Protein AF-A0A6A0GQV5-F1 (afdb_monomer)

Radius of gyration: 14.57 Å; Cα contacts (8 Å, |Δi|>4): 160; chains: 1; bounding box: 44×31×35 Å

Foldseek 3Di:
DPCPLVVVQVLVQLVVLQCLQPDQLLPDDPDPCLVVLQVLCCVLPVPQDLQAHDPCCCPPPVNCVSVVVSLVVCVVVDDQQQRKHKDFRHLQDGDDPVGIDIDGPSVRSNSSSCCSNVVSSRCSNVPDHRDDPDPPD

Sequence (137 aa):
MEGMWAMKAMEHAEIHFNILCVVDPKSLKLTQKDQMLYDAFREEFPNFNVECLDENALKSKEAKEKWRPFMNNLKTEVEDFSFATLVRIKASGEYNEENTILVTRIQFLCIEIAR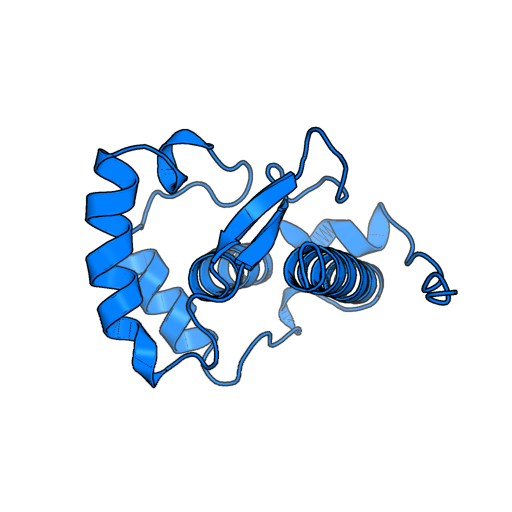NREGFNDNIRHEFKPKPRSKAT

Nearest PDB structures (foldseek):
  2jyn-assembly1_A  TM=9.336E-01  e=1.400E-11  Saccharomyces cerevisiae
  8bwy-assembly1_N  TM=3.953E-01  e=1.571E+00  Chlamydomonas reinhardtii

pLDDT: mean 92.15, std 9.48, range [43.25, 98.31]

Organism: Hyalella azteca (NCBI:txid294128)

Mean predicted aligned error: 4.07 Å

Secondary structure (DSSP, 8-state):
-TTHHHHHHHHHHHHHHHHHTTS-GGG--SSTTHHHHHHHHHHH-TT--SSB--SHHHHSHHHHHHHHHHHHHTTTTSTTTT-EEEEESBTTSPS-STTEEEEEHHHHHHHHHHHHHHTTTTTHHHH--PPPPP---

Solvent-accessible surface area (backbone atoms only — not comparable to full-atom values): 7822 Å² total; per-residue (Å²): 122,82,61,57,61,56,54,51,17,50,50,50,39,52,54,54,50,32,48,38,24,75,44,64,38,72,76,59,74,94,50,99,54,50,67,61,43,38,51,54,43,45,68,80,42,66,85,63,57,54,52,56,49,58,66,55,72,61,67,31,71,68,28,40,65,57,48,51,62,57,50,61,75,42,47,89,77,36,85,66,32,78,41,64,30,55,40,56,30,39,44,85,57,67,86,46,86,90,28,47,44,85,38,32,38,50,56,43,47,39,41,52,52,42,22,22,72,73,48,48,38,62,57,41,39,77,79,45,73,58,72,80,81,76,75,88,124

InterPro domains:
  IPR008476 Protein PBDC1, metazoa/fungi [PTHR13410] (2-134)
  IPR021148 Polysaccharide biosynthesis domain [PF04669] (1-125)
  IPR023139 PBDC1-like domain superfamily [G3DSA:1.10.3560.10] (1-127)

Structure (mmCIF, N/CA/C/O backbone):
data_AF-A0A6A0GQV5-F1
#
_entry.id   AF-A0A6A0GQV5-F1
#
loop_
_atom_site.group_PDB
_atom_site.id
_atom_site.type_symbol
_atom_site.label_atom_id
_atom_site.label_alt_id
_atom_site.label_comp_id
_atom_site.label_asym_id
_atom_site.label_entity_id
_atom_site.label_seq_id
_atom_site.pdbx_PDB_ins_code
_atom_site.Cartn_x
_atom_site.Cartn_y
_atom_site.Cartn_z
_atom_site.occupancy
_atom_site.B_iso_or_equiv
_atom_site.auth_seq_id
_atom_site.auth_comp_id
_atom_site.auth_asym_id
_atom_site.auth_atom_id
_atom_site.pdbx_PDB_model_num
ATOM 1 N N . MET A 1 1 ? 20.332 5.510 15.588 1.00 52.03 1 MET A N 1
ATOM 2 C CA . MET A 1 1 ? 19.001 5.194 16.164 1.00 52.03 1 MET A CA 1
ATOM 3 C C . MET A 1 1 ? 17.923 5.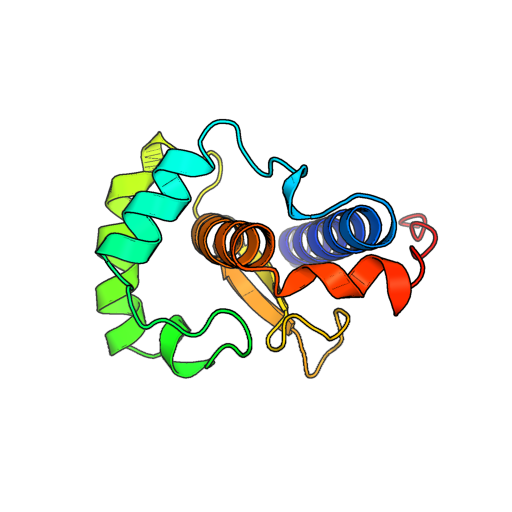970 15.419 1.00 52.03 1 MET A C 1
ATOM 5 O O . MET A 1 1 ? 16.922 5.381 15.033 1.00 52.03 1 MET A O 1
ATOM 9 N N . GLU A 1 2 ? 18.183 7.235 15.083 1.00 55.56 2 GLU A N 1
ATOM 10 C CA . GLU A 1 2 ? 17.522 7.920 13.966 1.00 55.56 2 GLU A CA 1
ATOM 11 C C . GLU A 1 2 ? 17.847 7.196 12.641 1.00 55.56 2 GLU A C 1
ATOM 13 O O . GLU A 1 2 ? 18.973 6.734 12.451 1.00 55.56 2 GLU A O 1
ATOM 18 N N . GLY A 1 3 ? 16.849 6.990 11.775 1.00 73.25 3 GLY A N 1
ATOM 19 C CA . GLY A 1 3 ? 17.013 6.405 10.432 1.00 73.25 3 GLY A CA 1
ATOM 20 C C . GLY A 1 3 ? 16.842 4.883 10.289 1.00 73.25 3 GLY A C 1
ATOM 21 O O . GLY A 1 3 ? 16.579 4.417 9.183 1.00 73.25 3 GLY A O 1
ATOM 22 N N . MET A 1 4 ? 16.895 4.086 11.367 1.00 83.50 4 MET A N 1
ATOM 23 C CA . MET A 1 4 ? 16.727 2.619 11.254 1.00 83.50 4 MET A CA 1
ATOM 24 C C . MET A 1 4 ? 15.349 2.209 10.721 1.00 83.50 4 MET A C 1
ATOM 26 O O . MET A 1 4 ? 15.238 1.250 9.961 1.00 83.50 4 MET A O 1
ATOM 30 N N . TRP A 1 5 ? 14.299 2.939 11.102 1.00 84.88 5 TRP A N 1
ATOM 31 C CA . TRP A 1 5 ? 12.951 2.700 10.587 1.00 84.88 5 TRP A CA 1
ATOM 32 C C . TRP A 1 5 ? 12.861 3.012 9.086 1.00 84.88 5 TRP A C 1
ATOM 34 O O . TRP A 1 5 ? 12.214 2.270 8.355 1.00 84.88 5 TRP A O 1
ATOM 44 N N . ALA A 1 6 ? 13.557 4.054 8.618 1.00 88.00 6 ALA A N 1
ATOM 45 C CA . ALA A 1 6 ? 13.558 4.459 7.217 1.00 88.00 6 ALA A CA 1
ATOM 46 C C . ALA A 1 6 ? 14.294 3.431 6.348 1.00 88.00 6 ALA A C 1
ATOM 48 O O . ALA A 1 6 ? 13.779 3.041 5.305 1.00 88.00 6 ALA A O 1
ATOM 49 N N . MET A 1 7 ? 15.437 2.913 6.818 1.00 90.00 7 MET A N 1
ATOM 50 C CA . MET A 1 7 ? 16.152 1.821 6.142 1.00 90.00 7 MET A CA 1
ATOM 51 C C . MET A 1 7 ? 15.275 0.573 6.003 1.00 90.00 7 MET A C 1
ATOM 53 O O . MET A 1 7 ? 15.164 0.023 4.913 1.00 90.00 7 MET A O 1
ATOM 57 N N . LYS A 1 8 ? 14.582 0.171 7.077 1.00 91.31 8 LYS A N 1
ATOM 58 C CA . LYS A 1 8 ? 13.638 -0.956 7.040 1.00 91.31 8 LYS A CA 1
ATOM 59 C C . LYS A 1 8 ? 12.460 -0.713 6.091 1.00 91.31 8 LYS A C 1
ATOM 61 O O . LYS A 1 8 ? 12.028 -1.637 5.412 1.00 91.31 8 LYS A O 1
ATOM 66 N N . ALA A 1 9 ? 11.930 0.509 6.041 1.00 93.50 9 ALA A N 1
ATOM 67 C CA . ALA A 1 9 ? 10.826 0.860 5.150 1.00 93.50 9 ALA A CA 1
ATOM 68 C C . ALA A 1 9 ? 11.251 0.833 3.669 1.00 93.50 9 ALA A C 1
ATOM 70 O O . ALA A 1 9 ? 10.503 0.326 2.832 1.00 93.50 9 ALA A O 1
ATOM 71 N N . MET A 1 10 ? 12.460 1.316 3.363 1.00 92.19 10 MET A N 1
ATOM 72 C CA . MET A 1 10 ? 13.065 1.234 2.028 1.00 92.19 10 MET A CA 1
ATOM 73 C C . MET A 1 10 ? 13.346 -0.212 1.620 1.00 92.19 10 MET A C 1
ATOM 75 O O . MET A 1 10 ? 12.971 -0.623 0.526 1.00 92.19 10 MET A O 1
ATOM 79 N N . GLU A 1 11 ? 13.939 -1.004 2.514 1.00 93.00 11 GLU A N 1
ATOM 80 C CA . GLU A 1 11 ? 14.199 -2.426 2.283 1.00 93.00 11 GLU A CA 1
ATOM 81 C C . GLU A 1 11 ? 12.898 -3.199 2.029 1.00 93.00 11 GLU A C 1
ATOM 83 O O . GLU A 1 11 ? 12.806 -3.978 1.081 1.00 93.00 11 GLU A O 1
ATOM 88 N N . HIS A 1 12 ? 11.860 -2.943 2.828 1.00 94.69 12 HIS A N 1
ATOM 89 C CA . HIS A 1 12 ? 10.533 -3.511 2.617 1.00 94.69 12 HIS A CA 1
ATOM 90 C C . HIS A 1 12 ? 9.966 -3.147 1.236 1.00 94.69 12 HIS A C 1
ATOM 92 O O . HIS A 1 12 ? 9.445 -4.022 0.545 1.00 94.69 12 HIS A O 1
ATOM 98 N N . ALA A 1 13 ? 10.083 -1.883 0.818 1.00 95.50 13 ALA A N 1
ATOM 99 C CA . ALA A 1 13 ? 9.619 -1.422 -0.489 1.00 95.50 13 ALA A CA 1
ATOM 100 C C . ALA A 1 13 ? 10.362 -2.107 -1.647 1.00 95.50 13 ALA A C 1
ATOM 102 O O . ALA A 1 13 ? 9.724 -2.569 -2.593 1.00 95.50 13 ALA A O 1
ATOM 103 N N . GLU A 1 14 ? 11.689 -2.224 -1.551 1.00 94.31 14 GLU A N 1
ATOM 104 C CA . GLU A 1 14 ? 12.531 -2.889 -2.551 1.00 94.31 14 GLU A CA 1
ATOM 105 C C . GLU A 1 14 ? 12.192 -4.380 -2.668 1.00 94.31 14 GLU A C 1
ATOM 107 O O . GLU A 1 14 ? 11.963 -4.880 -3.771 1.00 94.31 14 GLU A O 1
ATOM 112 N N . ILE A 1 15 ? 12.095 -5.087 -1.536 1.00 94.62 15 ILE A N 1
ATOM 113 C CA . ILE A 1 15 ? 11.732 -6.511 -1.505 1.00 94.62 15 ILE A CA 1
ATOM 114 C C . ILE A 1 15 ? 10.344 -6.716 -2.110 1.00 94.62 15 ILE A C 1
ATOM 116 O O . ILE A 1 15 ? 10.176 -7.558 -2.991 1.00 94.62 15 ILE A O 1
ATOM 120 N N . HIS A 1 16 ? 9.359 -5.935 -1.668 1.00 95.94 16 HIS A N 1
ATOM 121 C CA . HIS A 1 16 ? 7.994 -6.027 -2.168 1.00 95.94 16 HIS A CA 1
ATOM 122 C C . HIS A 1 16 ? 7.923 -5.782 -3.682 1.00 95.94 16 HIS A C 1
ATOM 124 O O . HIS A 1 16 ? 7.319 -6.574 -4.405 1.00 95.94 16 HIS A O 1
ATOM 130 N N . PHE A 1 17 ? 8.583 -4.734 -4.182 1.00 96.56 17 PHE A N 1
ATOM 131 C CA . PHE A 1 17 ? 8.588 -4.424 -5.611 1.00 96.56 17 PHE A CA 1
ATOM 132 C C . PHE A 1 17 ? 9.272 -5.518 -6.435 1.00 96.56 17 PHE A C 1
ATOM 134 O O . PHE A 1 17 ? 8.744 -5.942 -7.458 1.00 96.56 17 PHE A O 1
ATOM 141 N N . ASN A 1 18 ? 10.397 -6.050 -5.956 1.00 95.62 18 ASN A N 1
ATOM 142 C CA . ASN A 1 18 ? 11.083 -7.158 -6.615 1.00 95.62 18 ASN A CA 1
ATOM 143 C C . ASN A 1 18 ? 10.216 -8.419 -6.708 1.00 95.62 18 ASN A C 1
ATOM 145 O O . ASN A 1 18 ? 10.274 -9.112 -7.723 1.00 95.62 18 ASN A O 1
ATOM 149 N N . ILE A 1 19 ? 9.399 -8.706 -5.688 1.00 95.50 19 ILE A N 1
ATOM 150 C CA . ILE A 1 19 ? 8.436 -9.815 -5.727 1.00 95.50 19 ILE A CA 1
ATOM 151 C C . ILE A 1 19 ? 7.381 -9.566 -6.813 1.00 95.50 19 ILE A C 1
ATOM 153 O O . ILE A 1 19 ? 7.124 -10.464 -7.615 1.00 95.50 19 ILE A O 1
ATOM 157 N N . LEU A 1 20 ? 6.821 -8.353 -6.897 1.00 95.94 20 LEU A N 1
ATOM 158 C CA . LEU A 1 20 ? 5.865 -7.991 -7.954 1.00 95.94 20 LEU A CA 1
ATOM 159 C C . LEU A 1 20 ? 6.469 -8.098 -9.362 1.00 95.94 20 LEU A C 1
ATOM 161 O O . LEU A 1 20 ? 5.753 -8.407 -10.309 1.00 95.94 20 LEU A O 1
ATOM 165 N N . CYS A 1 21 ? 7.780 -7.891 -9.511 1.00 95.75 21 CYS A N 1
ATOM 166 C CA . CYS A 1 21 ? 8.464 -8.040 -10.796 1.00 95.75 21 CYS A CA 1
ATOM 167 C C . CYS A 1 21 ? 8.597 -9.500 -11.271 1.00 95.75 21 CYS A C 1
ATOM 169 O O . CYS A 1 21 ? 8.910 -9.722 -12.441 1.00 95.75 21 CYS A O 1
ATOM 171 N N . VAL A 1 22 ? 8.426 -10.497 -10.392 1.00 94.31 22 VAL A N 1
ATOM 172 C CA . VAL A 1 22 ? 8.710 -11.912 -10.717 1.00 94.31 22 VAL A CA 1
ATOM 173 C C . VAL A 1 22 ? 7.551 -12.871 -10.445 1.00 94.31 22 VAL A C 1
ATOM 175 O O . VAL A 1 22 ? 7.540 -13.969 -10.999 1.00 94.31 22 VAL A O 1
ATOM 178 N N . VAL A 1 23 ? 6.573 -12.480 -9.627 1.00 93.44 23 VAL A N 1
ATOM 179 C CA . VAL A 1 23 ? 5.415 -13.307 -9.249 1.00 93.44 23 VAL A CA 1
ATOM 180 C C . VAL A 1 23 ? 4.128 -12.714 -9.821 1.00 93.44 23 VAL A C 1
ATOM 182 O O . VAL A 1 23 ? 4.026 -11.512 -10.043 1.00 93.44 23 VAL A O 1
ATOM 185 N N . ASP A 1 24 ? 3.126 -13.561 -10.064 1.00 93.81 24 ASP A N 1
ATOM 186 C CA . ASP A 1 24 ? 1.765 -13.105 -10.349 1.00 93.81 24 ASP A CA 1
ATOM 187 C C . ASP A 1 24 ? 1.147 -12.430 -9.105 1.00 93.81 24 ASP A C 1
ATOM 189 O O . ASP A 1 24 ? 0.969 -13.116 -8.087 1.00 93.81 24 ASP A O 1
ATOM 193 N N . PRO A 1 25 ? 0.791 -11.130 -9.157 1.00 94.19 25 PRO A N 1
ATOM 194 C CA . PRO A 1 25 ? 0.260 -10.404 -8.003 1.00 94.19 25 PRO A CA 1
ATOM 195 C C . PRO A 1 25 ? -0.979 -11.056 -7.380 1.00 94.19 25 PRO A C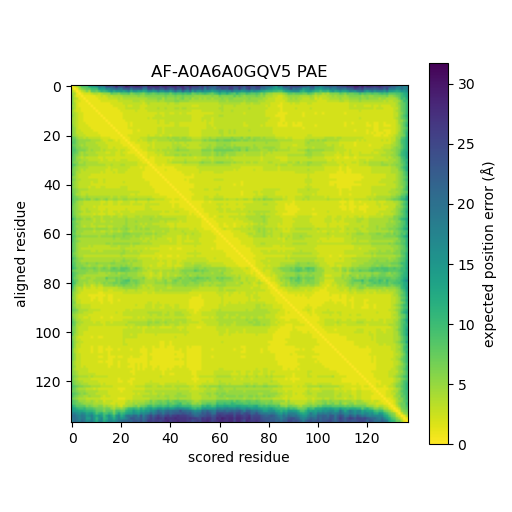 1
ATOM 197 O O . PRO A 1 25 ? -1.106 -11.066 -6.157 1.00 94.19 25 PRO A O 1
ATOM 200 N N . LYS A 1 26 ? -1.858 -11.684 -8.173 1.00 93.38 26 LYS A N 1
ATOM 201 C CA . LYS A 1 26 ? -3.078 -12.344 -7.660 1.00 93.38 26 LYS A CA 1
ATOM 202 C C . LYS A 1 26 ? -2.787 -13.603 -6.847 1.00 93.38 26 LYS A C 1
ATOM 204 O O . LYS A 1 26 ? -3.617 -14.027 -6.046 1.00 93.38 26 LYS A O 1
ATOM 209 N N . SER A 1 27 ? -1.615 -14.203 -7.046 1.00 91.88 27 SER A N 1
ATOM 210 C CA . SER A 1 27 ? -1.149 -15.359 -6.271 1.00 91.88 27 SER A CA 1
ATOM 211 C C . SER A 1 27 ? -0.371 -14.970 -5.010 1.00 91.88 27 SER A C 1
ATOM 213 O O . SER A 1 27 ? -0.167 -15.810 -4.129 1.00 91.88 27 SER A O 1
ATOM 215 N N . LEU A 1 28 ? 0.060 -13.708 -4.908 1.00 93.44 28 LEU A N 1
ATOM 216 C CA . LEU A 1 28 ? 0.858 -13.211 -3.798 1.00 93.44 28 LEU A CA 1
ATOM 217 C C . LEU A 1 28 ? -0.015 -13.007 -2.557 1.00 93.44 28 LEU A C 1
ATOM 219 O O . LEU A 1 28 ? -0.947 -12.207 -2.569 1.00 93.44 28 LEU A O 1
ATOM 223 N N . LYS A 1 29 ? 0.336 -13.695 -1.466 1.00 92.94 29 LYS A N 1
ATOM 224 C CA . LYS A 1 29 ? -0.256 -13.466 -0.144 1.00 92.94 29 LYS A CA 1
ATOM 225 C C . LYS A 1 29 ? 0.660 -12.589 0.699 1.00 92.94 29 LYS A C 1
ATOM 227 O O . LYS A 1 29 ? 1.776 -13.007 1.008 1.00 92.94 29 LYS A O 1
ATOM 232 N N . LEU A 1 30 ? 0.195 -11.400 1.076 1.00 93.25 30 LEU A N 1
ATOM 233 C CA . LEU A 1 30 ? 0.966 -10.464 1.906 1.00 93.25 30 LEU A CA 1
ATOM 234 C C . LEU A 1 30 ? 0.839 -10.794 3.400 1.00 93.25 30 LEU A C 1
ATOM 236 O O . LEU A 1 30 ? 1.776 -10.589 4.172 1.00 93.25 30 LEU A O 1
ATOM 240 N N . THR A 1 31 ? -0.296 -11.356 3.806 1.00 92.75 31 THR A N 1
ATOM 241 C CA . THR A 1 31 ? -0.532 -11.940 5.126 1.00 92.75 31 THR A CA 1
ATOM 242 C C . THR A 1 31 ? -1.485 -13.138 5.036 1.00 92.75 31 THR A C 1
ATOM 244 O O . THR A 1 31 ? -2.176 -13.371 4.044 1.00 92.75 31 THR A O 1
ATOM 247 N N . GLN A 1 32 ? -1.554 -13.932 6.105 1.00 91.88 32 GLN A N 1
ATOM 248 C CA . GLN A 1 32 ? -2.529 -15.021 6.229 1.00 91.88 32 GLN A CA 1
ATOM 249 C C . GLN A 1 32 ? -3.981 -14.511 6.241 1.00 91.88 32 GLN A C 1
ATOM 251 O O . GLN A 1 32 ? -4.902 -15.277 5.967 1.00 91.88 32 GLN A O 1
ATOM 256 N N . LYS A 1 33 ? -4.182 -13.220 6.537 1.00 93.94 33 LYS A N 1
ATOM 257 C CA . LYS A 1 33 ? -5.494 -12.576 6.695 1.00 93.94 33 LYS A CA 1
ATOM 258 C C . LYS A 1 33 ? -5.885 -11.679 5.516 1.00 93.94 33 LYS A C 1
ATOM 260 O O . LYS A 1 33 ? -6.740 -10.815 5.680 1.00 93.94 33 LYS A O 1
ATOM 265 N N . ASP A 1 34 ? -5.299 -11.884 4.333 1.00 95.00 34 ASP A N 1
ATOM 266 C CA . ASP A 1 34 ? -5.528 -11.014 3.169 1.00 95.00 34 ASP A CA 1
ATOM 267 C C . ASP A 1 34 ? -7.012 -10.845 2.824 1.00 95.00 34 ASP A C 1
ATOM 269 O O . ASP A 1 34 ? -7.457 -9.737 2.547 1.00 95.00 34 ASP A O 1
ATOM 273 N N . GLN A 1 35 ? -7.786 -11.936 2.872 1.00 95.56 35 GLN A N 1
ATOM 274 C CA . GLN A 1 35 ? -9.224 -11.897 2.593 1.00 95.56 35 GLN A CA 1
ATOM 275 C C . GLN A 1 35 ? -9.963 -10.988 3.574 1.00 95.56 35 GLN A C 1
ATOM 277 O O . GLN A 1 35 ? -10.660 -10.075 3.155 1.00 95.56 35 GLN A O 1
ATOM 282 N N . MET A 1 36 ? -9.742 -11.200 4.871 1.00 96.00 36 MET A N 1
ATOM 283 C CA . MET A 1 36 ? -10.374 -10.421 5.932 1.00 96.00 36 MET A CA 1
ATOM 284 C C . MET A 1 36 ? -10.007 -8.933 5.836 1.00 96.00 36 MET A C 1
ATOM 286 O O . MET A 1 36 ? -10.873 -8.078 5.996 1.00 96.00 36 MET A O 1
ATOM 290 N N . LEU A 1 37 ? -8.737 -8.617 5.554 1.00 96.69 37 LEU A N 1
ATOM 291 C CA . LEU A 1 37 ? -8.290 -7.232 5.385 1.00 96.69 37 LEU A CA 1
ATOM 292 C C . LEU A 1 37 ? -8.907 -6.577 4.151 1.00 96.69 37 LEU A C 1
ATOM 294 O O . LEU A 1 37 ? -9.319 -5.424 4.230 1.00 96.69 37 LEU A O 1
ATOM 298 N N . TYR A 1 38 ? -8.978 -7.298 3.031 1.00 97.31 38 TYR A N 1
ATOM 299 C CA . TYR A 1 38 ? -9.596 -6.795 1.808 1.00 97.31 38 TYR A CA 1
ATOM 300 C C . TYR A 1 38 ? -11.077 -6.478 2.013 1.00 97.31 38 TYR A C 1
ATOM 302 O O . TYR A 1 38 ? -11.517 -5.383 1.666 1.00 97.31 38 TYR A O 1
ATOM 310 N N . ASP A 1 39 ? -11.819 -7.412 2.610 1.00 97.50 39 ASP A N 1
ATOM 311 C CA . ASP A 1 39 ? -13.257 -7.267 2.829 1.00 97.50 39 ASP A CA 1
ATOM 312 C C . ASP A 1 39 ? -13.543 -6.094 3.774 1.00 97.50 39 ASP A C 1
ATOM 314 O O . ASP A 1 39 ? -14.304 -5.197 3.420 1.00 97.50 39 ASP A O 1
ATOM 318 N N . ALA A 1 40 ? -12.845 -6.023 4.914 1.00 96.81 40 ALA A N 1
ATOM 319 C CA . ALA A 1 40 ? -12.981 -4.911 5.856 1.00 96.81 40 ALA A CA 1
ATOM 320 C C . ALA A 1 40 ? -12.590 -3.563 5.223 1.00 96.81 40 ALA A C 1
ATOM 322 O O . ALA A 1 40 ? -13.243 -2.544 5.455 1.00 96.81 40 A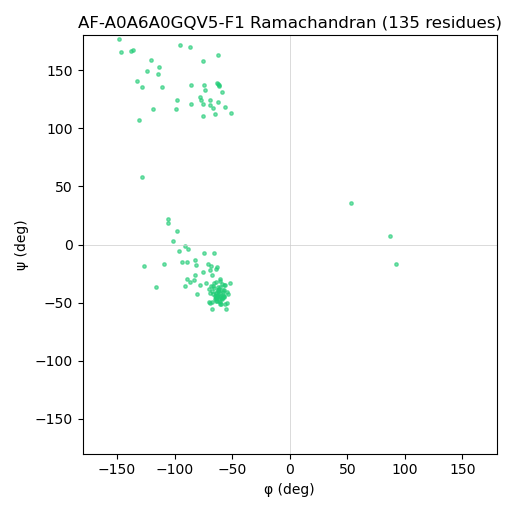LA A O 1
ATOM 323 N N . PHE A 1 41 ? -11.528 -3.538 4.411 1.00 97.75 41 PHE A N 1
ATOM 324 C CA . PHE A 1 41 ? -11.098 -2.328 3.717 1.00 97.75 41 PHE A CA 1
ATOM 325 C C . PHE A 1 41 ? -12.144 -1.849 2.708 1.00 97.75 41 PHE A C 1
ATOM 327 O O . PHE A 1 41 ? -12.444 -0.658 2.674 1.00 97.75 41 PHE A O 1
ATOM 334 N N . ARG A 1 42 ? -12.724 -2.748 1.906 1.00 97.69 42 ARG A N 1
ATOM 335 C CA . ARG A 1 42 ? -13.748 -2.386 0.915 1.00 97.69 42 ARG A CA 1
ATOM 336 C C . ARG A 1 42 ? -15.117 -2.104 1.528 1.00 97.69 42 ARG A C 1
ATOM 338 O O . ARG A 1 42 ? -15.871 -1.339 0.935 1.00 97.69 42 ARG A O 1
ATOM 345 N N . GLU A 1 43 ? -15.411 -2.628 2.712 1.00 97.19 43 GLU A N 1
ATOM 346 C CA . GLU A 1 43 ? -16.584 -2.233 3.498 1.00 97.19 43 GLU A CA 1
ATOM 347 C C . GLU A 1 43 ? -16.459 -0.786 4.009 1.00 97.19 43 GLU A C 1
ATOM 349 O O . GLU A 1 43 ? -17.356 0.030 3.797 1.00 97.19 43 GLU A O 1
ATOM 354 N N . GLU A 1 44 ? -15.325 -0.432 4.618 1.00 96.25 44 GLU A N 1
ATOM 355 C CA . GLU A 1 44 ? -15.111 0.902 5.201 1.00 96.25 44 GLU A CA 1
ATOM 356 C C . GLU A 1 44 ? -14.789 1.974 4.136 1.00 96.25 44 GLU A C 1
ATOM 358 O O . GLU A 1 44 ? -15.175 3.148 4.241 1.00 96.25 44 GLU A O 1
ATOM 363 N N . PHE A 1 45 ? -14.077 1.583 3.079 1.00 96.25 45 PHE A N 1
ATOM 364 C CA . PHE A 1 45 ? -13.559 2.458 2.028 1.00 96.25 45 PHE A CA 1
ATOM 365 C C . PHE A 1 45 ? -13.935 1.959 0.615 1.00 96.25 45 PHE A C 1
ATOM 367 O O . PHE A 1 45 ? -13.055 1.764 -0.230 1.00 96.25 45 PHE A O 1
ATOM 374 N N . PRO A 1 46 ? -15.235 1.807 0.297 1.00 96.00 46 PRO A N 1
ATOM 375 C CA . PRO A 1 46 ? -15.687 1.188 -0.954 1.00 96.00 46 PRO A CA 1
ATOM 376 C C . PRO A 1 46 ? -15.155 1.905 -2.199 1.00 96.00 46 PRO A C 1
ATOM 378 O O . PRO A 1 46 ? -14.677 1.266 -3.132 1.00 96.00 46 PRO A O 1
ATOM 381 N N . ASN A 1 47 ? -15.146 3.240 -2.170 1.00 94.69 47 ASN A N 1
ATOM 382 C CA . ASN A 1 47 ? -14.757 4.087 -3.300 1.00 94.69 47 ASN A CA 1
ATOM 383 C C . ASN A 1 47 ? -13.301 4.576 -3.233 1.00 94.69 47 ASN A C 1
ATOM 385 O O . ASN A 1 47 ? -12.933 5.502 -3.955 1.00 94.69 47 ASN A O 1
ATOM 389 N N . PHE A 1 48 ? -12.473 4.031 -2.337 1.00 96.94 48 PHE A N 1
ATOM 390 C CA . PHE A 1 48 ? -11.085 4.473 -2.233 1.00 96.94 48 PHE A CA 1
ATOM 391 C C . PHE A 1 48 ? -10.295 4.030 -3.464 1.00 96.94 48 PHE A C 1
ATOM 393 O O . PHE A 1 48 ? -10.262 2.843 -3.810 1.00 96.94 48 PHE A O 1
ATOM 400 N N . ASN A 1 49 ? -9.669 5.004 -4.126 1.00 97.12 49 ASN A N 1
ATOM 401 C CA . ASN A 1 49 ? -8.862 4.768 -5.309 1.00 97.12 49 ASN A CA 1
ATOM 402 C C . ASN A 1 49 ? -7.520 4.159 -4.898 1.00 97.12 49 ASN A C 1
ATOM 404 O O . ASN A 1 49 ? -6.692 4.830 -4.289 1.00 97.12 49 ASN A O 1
ATOM 408 N N . VAL A 1 50 ? -7.316 2.887 -5.236 1.00 97.75 50 VAL A N 1
ATOM 409 C CA . VAL A 1 50 ? -6.049 2.186 -4.996 1.00 97.75 50 VAL A CA 1
ATOM 410 C C . VAL A 1 50 ? -5.119 2.238 -6.207 1.00 97.75 50 VAL A C 1
ATOM 412 O O . VAL A 1 50 ? -3.931 1.989 -6.054 1.00 97.75 50 VAL A O 1
ATOM 415 N N . GLU A 1 51 ? -5.594 2.601 -7.398 1.00 97.62 51 GLU A N 1
ATOM 416 C CA . GLU A 1 51 ? -4.748 2.757 -8.587 1.00 97.62 51 GLU A CA 1
ATOM 417 C C . GLU A 1 51 ? -3.836 3.980 -8.461 1.00 97.62 51 GLU A C 1
ATOM 419 O O . GLU A 1 51 ? -2.623 3.883 -8.659 1.00 97.62 51 GLU A O 1
ATOM 424 N N . CYS A 1 52 ? -4.424 5.118 -8.091 1.00 97.44 52 CYS A N 1
ATOM 425 C CA . CYS A 1 52 ? -3.744 6.391 -7.893 1.00 97.44 52 CYS A CA 1
ATOM 426 C C . CYS A 1 52 ? -4.175 6.980 -6.548 1.00 97.44 52 CYS A C 1
ATOM 428 O O . CYS A 1 52 ? -5.317 7.418 -6.388 1.00 97.44 52 CYS A O 1
ATOM 430 N N . LEU A 1 53 ? -3.273 6.939 -5.569 1.00 96.88 53 LEU A N 1
ATOM 431 C CA . LEU A 1 53 ? -3.550 7.390 -4.210 1.00 96.88 53 LEU A CA 1
ATOM 432 C C . LEU A 1 53 ? -3.605 8.916 -4.149 1.00 96.88 53 LEU A C 1
ATOM 434 O O . LEU A 1 53 ? -2.692 9.598 -4.607 1.00 96.88 53 LEU A O 1
ATOM 438 N N . ASP A 1 54 ? -4.634 9.441 -3.492 1.00 94.12 54 ASP A N 1
ATOM 439 C CA . ASP A 1 54 ? -4.640 10.826 -3.031 1.00 94.12 54 ASP A CA 1
ATOM 440 C C . ASP A 1 54 ? -3.961 10.899 -1.658 1.00 94.12 54 ASP A C 1
ATOM 442 O O . ASP A 1 54 ? -4.397 10.269 -0.689 1.00 94.12 54 ASP A O 1
ATOM 446 N N . GLU A 1 55 ? -2.890 11.684 -1.560 1.00 92.31 55 GLU A N 1
ATOM 447 C CA . GLU A 1 55 ? -2.176 11.922 -0.307 1.00 92.31 55 GLU A CA 1
ATOM 448 C C . GLU A 1 55 ? -3.103 12.483 0.783 1.00 92.31 55 GLU A C 1
ATOM 450 O O . GLU A 1 55 ? -2.979 12.109 1.956 1.00 92.31 55 GLU A O 1
ATOM 455 N N . ASN A 1 56 ? -4.084 13.311 0.415 1.00 93.81 56 ASN A N 1
ATOM 456 C CA . ASN A 1 56 ? -5.041 13.866 1.369 1.00 93.81 56 ASN A CA 1
ATOM 457 C C . ASN A 1 56 ? -5.950 12.782 1.953 1.00 93.81 56 ASN A C 1
ATOM 459 O O . ASN A 1 56 ? -6.212 12.807 3.154 1.00 93.81 56 ASN A O 1
ATOM 463 N N . ALA A 1 57 ? -6.328 11.773 1.163 1.00 93.31 57 ALA A N 1
ATOM 464 C CA . ALA A 1 57 ? -7.136 10.638 1.617 1.00 93.31 57 ALA A CA 1
ATOM 465 C C . ALA A 1 57 ? -6.419 9.734 2.645 1.00 93.31 57 ALA A C 1
ATOM 467 O O . ALA A 1 57 ? -7.038 8.836 3.225 1.00 93.31 57 ALA A O 1
ATOM 468 N N . LEU A 1 58 ? -5.127 9.975 2.897 1.00 92.31 58 LEU A N 1
ATOM 469 C CA . LEU A 1 58 ? -4.316 9.276 3.897 1.00 92.31 58 LEU A CA 1
ATOM 470 C C . LEU A 1 58 ? -3.817 10.205 5.012 1.00 92.31 58 LEU A C 1
ATOM 472 O O . LEU A 1 58 ? -3.729 9.788 6.171 1.00 92.31 58 LEU A O 1
ATOM 476 N N . LYS A 1 59 ? -3.468 11.455 4.684 1.00 90.75 59 LYS A N 1
ATOM 477 C CA . LYS A 1 59 ? -2.766 12.371 5.597 1.00 90.75 59 LYS A CA 1
ATOM 478 C C . LYS A 1 59 ? -3.606 13.532 6.118 1.00 90.75 59 LYS A C 1
ATOM 480 O O . LYS A 1 59 ? -3.181 14.126 7.123 1.00 90.75 59 LYS A O 1
ATOM 485 N N . SER A 1 60 ? -4.750 13.851 5.504 1.00 93.69 60 SER A N 1
ATOM 486 C CA . SER A 1 60 ? -5.617 14.926 5.996 1.00 93.69 60 SER A CA 1
ATOM 487 C C . SER A 1 60 ? -6.135 14.615 7.401 1.00 93.69 60 SER A C 1
ATOM 489 O O . SER A 1 60 ? -6.049 13.483 7.896 1.00 93.69 60 SER A O 1
ATOM 491 N N . LYS A 1 61 ? -6.638 15.638 8.091 1.00 93.75 61 LYS A N 1
ATOM 492 C CA . LYS A 1 61 ? -7.173 15.461 9.442 1.00 93.75 61 LYS A CA 1
ATOM 493 C C . LYS A 1 61 ? -8.392 14.535 9.416 1.00 93.75 61 LYS A C 1
ATOM 495 O O . LYS A 1 61 ? -8.462 13.603 10.211 1.00 93.75 61 LYS A O 1
ATOM 500 N N . GLU A 1 62 ? -9.273 14.747 8.449 1.00 93.50 62 GLU A N 1
ATOM 501 C CA . GLU A 1 62 ? -10.500 13.985 8.217 1.00 93.50 62 GLU A CA 1
ATOM 502 C C . GLU A 1 62 ? -10.170 12.532 7.858 1.00 93.50 62 GLU A C 1
ATOM 504 O O . GLU A 1 62 ? -10.730 11.595 8.428 1.00 93.50 62 GLU A O 1
ATOM 509 N N . ALA A 1 63 ? -9.188 12.327 6.973 1.00 93.56 63 ALA A N 1
ATOM 510 C CA . ALA A 1 63 ? -8.709 10.997 6.623 1.00 93.56 63 ALA A CA 1
ATOM 511 C C . ALA A 1 63 ? -8.171 10.261 7.853 1.00 93.56 63 ALA A C 1
ATOM 513 O O . ALA A 1 63 ? -8.529 9.110 8.094 1.00 93.56 63 ALA A O 1
ATOM 514 N N . LYS A 1 64 ? -7.352 10.923 8.677 1.00 92.88 64 LYS A N 1
ATOM 515 C CA . LYS A 1 64 ? -6.828 10.333 9.917 1.00 92.88 64 LYS A CA 1
ATOM 516 C C . LYS A 1 64 ? -7.941 9.971 10.896 1.00 92.88 64 LYS A C 1
ATOM 518 O O . LYS A 1 64 ? -7.838 8.936 11.549 1.00 92.88 64 LYS A O 1
ATOM 523 N N . GLU A 1 65 ? -8.982 10.789 11.010 1.00 94.69 65 GLU A N 1
ATOM 524 C CA . GLU A 1 65 ? -10.143 10.503 11.860 1.00 94.69 65 GLU A CA 1
ATOM 525 C C . GLU A 1 65 ? -10.916 9.265 11.391 1.00 94.69 65 GLU A C 1
ATOM 527 O O . GLU A 1 65 ? -11.385 8.512 12.240 1.00 94.69 65 GLU A O 1
ATOM 532 N N . LYS A 1 66 ? -10.952 8.985 10.080 1.00 94.38 66 LYS A N 1
ATOM 533 C CA . LYS A 1 66 ? -11.554 7.762 9.525 1.00 94.38 66 LYS A CA 1
ATOM 534 C C . LYS A 1 66 ? -10.636 6.535 9.606 1.00 94.38 66 LYS A C 1
ATOM 536 O O . LYS A 1 66 ? -11.062 5.455 10.003 1.00 94.38 66 LYS A O 1
ATOM 541 N N . TRP A 1 67 ? -9.350 6.688 9.294 1.00 95.12 67 TRP A N 1
ATOM 542 C CA . TRP A 1 67 ? -8.384 5.584 9.328 1.00 95.12 67 TRP A CA 1
ATOM 543 C C . TRP A 1 67 ? -8.092 5.090 10.748 1.00 95.12 67 TRP A C 1
ATOM 545 O O . TRP A 1 67 ? -7.894 3.896 10.948 1.00 95.12 67 TRP A O 1
ATOM 555 N N . ARG A 1 68 ? -8.054 5.971 11.754 1.00 93.44 68 ARG A N 1
ATOM 556 C CA . ARG A 1 68 ? -7.755 5.593 13.150 1.00 93.44 68 ARG A CA 1
ATOM 557 C C . ARG A 1 68 ? -8.670 4.495 13.717 1.00 93.44 68 ARG A C 1
ATOM 559 O O . ARG A 1 68 ? -8.117 3.502 14.193 1.00 93.44 68 ARG A O 1
ATOM 566 N N . PRO A 1 69 ? -10.011 4.626 13.714 1.00 94.81 69 PRO A N 1
ATOM 567 C CA . PRO A 1 69 ? -10.893 3.584 14.237 1.00 94.81 69 PRO A CA 1
ATOM 568 C C . PRO A 1 69 ? -10.758 2.281 13.443 1.00 94.81 69 PRO A C 1
ATOM 570 O O . PRO A 1 69 ? -10.609 1.224 14.051 1.00 94.81 69 PRO A O 1
ATOM 573 N N . PHE A 1 70 ? -10.684 2.362 12.111 1.00 94.50 70 PHE A N 1
ATOM 574 C CA . PHE A 1 70 ? -10.461 1.205 11.243 1.00 94.50 70 PHE A CA 1
ATOM 575 C C . PHE A 1 70 ? -9.175 0.441 11.601 1.00 94.50 70 PHE A C 1
ATOM 577 O O . PHE A 1 70 ? -9.205 -0.762 11.857 1.00 94.50 70 PHE A O 1
ATOM 584 N N . MET A 1 71 ? -8.042 1.144 11.706 1.00 92.75 71 MET A N 1
ATOM 585 C CA . MET A 1 71 ? -6.759 0.534 12.072 1.00 92.75 71 MET A CA 1
ATOM 586 C C . MET A 1 71 ? -6.790 -0.073 13.480 1.00 92.75 71 MET A C 1
ATOM 588 O O . MET A 1 71 ? -6.229 -1.145 13.699 1.00 92.75 71 MET A O 1
ATOM 592 N N . ASN A 1 72 ? -7.453 0.586 14.434 1.00 91.62 72 ASN A N 1
ATOM 593 C CA . ASN A 1 72 ? -7.569 0.086 15.804 1.00 91.62 72 ASN A CA 1
ATOM 594 C C . ASN A 1 72 ? -8.384 -1.209 15.893 1.00 91.62 72 ASN A C 1
ATOM 596 O O . ASN A 1 72 ? -8.055 -2.057 16.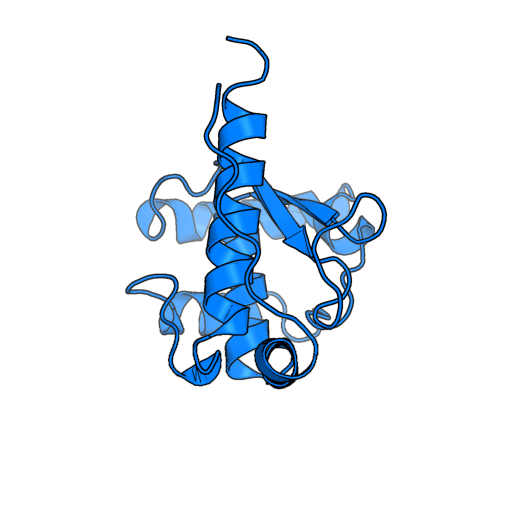723 1.00 91.62 72 ASN A O 1
ATOM 600 N N . ASN A 1 73 ? -9.396 -1.380 15.041 1.00 91.31 73 ASN A N 1
ATOM 601 C CA . ASN A 1 73 ? -10.188 -2.611 14.969 1.00 91.31 73 ASN A CA 1
ATOM 602 C C . ASN A 1 73 ? -9.367 -3.800 14.444 1.00 91.31 73 ASN A C 1
ATOM 604 O O . ASN A 1 73 ? -9.642 -4.939 14.800 1.00 91.31 73 ASN A O 1
ATOM 608 N N . LEU A 1 74 ? -8.328 -3.535 13.647 1.00 90.75 74 LEU A N 1
ATOM 609 C CA . LEU A 1 74 ? -7.476 -4.553 13.021 1.00 90.75 74 LEU A CA 1
ATOM 610 C C . LEU A 1 74 ? -6.129 -4.752 13.734 1.00 90.75 74 LEU A C 1
ATOM 612 O O . LEU A 1 74 ? -5.300 -5.547 13.289 1.00 90.75 74 LEU A O 1
ATOM 616 N N . LYS A 1 75 ? -5.893 -4.056 14.854 1.00 88.75 75 LYS A N 1
ATOM 617 C CA . LYS A 1 75 ? -4.599 -4.054 15.561 1.00 88.75 75 LYS A CA 1
ATOM 618 C C . LYS A 1 75 ? -4.152 -5.434 16.055 1.00 88.75 75 LYS A C 1
ATOM 620 O O . LYS A 1 75 ? -2.959 -5.684 16.151 1.00 88.75 75 LYS A O 1
ATOM 625 N N . THR A 1 76 ? -5.095 -6.309 16.414 1.00 89.56 76 THR A N 1
ATOM 626 C CA . THR A 1 76 ? -4.815 -7.688 16.860 1.00 89.56 76 THR A CA 1
ATOM 627 C C . THR A 1 76 ? -4.586 -8.624 15.687 1.00 89.56 76 THR A C 1
ATOM 629 O O . THR A 1 76 ? -4.026 -9.708 15.842 1.00 89.56 76 THR A O 1
ATOM 632 N N . GLU A 1 77 ? -5.019 -8.204 14.501 1.00 89.94 77 GLU A N 1
ATOM 633 C CA . GLU A 1 77 ? -4.998 -9.032 13.316 1.00 89.94 77 GLU A CA 1
ATOM 634 C C . GLU A 1 77 ? -3.683 -8.910 12.554 1.00 89.94 77 GLU A C 1
ATOM 636 O O . GLU A 1 77 ? -3.252 -9.883 11.931 1.00 89.94 77 GLU A O 1
ATOM 641 N N . VAL A 1 78 ? -3.038 -7.745 12.647 1.00 88.38 78 VAL A N 1
ATOM 642 C CA . VAL A 1 78 ? -1.799 -7.410 11.945 1.00 88.38 78 VAL A CA 1
ATOM 643 C C . VAL A 1 78 ? -0.683 -7.119 12.941 1.00 88.38 78 VAL A C 1
ATOM 645 O O . VAL A 1 78 ? -0.725 -6.144 13.687 1.00 88.38 78 VAL A O 1
ATOM 648 N N . GLU A 1 79 ? 0.355 -7.948 12.909 1.00 86.75 79 GLU A N 1
ATOM 649 C CA . GLU A 1 79 ? 1.596 -7.688 13.634 1.00 86.75 79 GLU A CA 1
ATOM 650 C C . GLU A 1 79 ? 2.264 -6.411 13.113 1.00 86.75 79 GLU A C 1
ATOM 652 O O . GLU A 1 79 ? 2.275 -6.153 11.902 1.00 86.75 79 GLU A O 1
ATOM 657 N N . ASP A 1 80 ? 2.799 -5.606 14.034 1.00 87.06 80 ASP A N 1
ATOM 658 C CA . ASP A 1 80 ? 3.440 -4.325 13.739 1.00 87.06 80 ASP A CA 1
ATOM 659 C C . ASP A 1 80 ? 2.559 -3.377 12.902 1.00 87.06 80 ASP A C 1
ATOM 661 O O . ASP A 1 80 ? 3.051 -2.634 12.051 1.00 87.06 80 ASP A O 1
ATOM 665 N N . PHE A 1 81 ? 1.236 -3.383 13.124 1.00 87.44 81 PHE A N 1
ATOM 666 C CA . PHE A 1 81 ? 0.264 -2.640 12.305 1.00 87.44 81 PHE A CA 1
ATOM 667 C C . PHE A 1 81 ? 0.597 -1.146 12.125 1.00 87.44 81 PHE A C 1
ATOM 669 O O . PHE A 1 81 ? 0.307 -0.575 11.073 1.00 87.44 81 PHE A O 1
ATOM 676 N N . SER A 1 82 ? 1.212 -0.515 13.132 1.00 89.00 82 SER A N 1
ATOM 677 C CA . SER A 1 82 ? 1.591 0.904 13.146 1.00 89.00 82 SER A CA 1
ATOM 678 C C . SER A 1 82 ? 3.004 1.182 12.619 1.00 89.00 82 SER A C 1
ATOM 680 O O . SER A 1 82 ? 3.403 2.346 12.553 1.00 89.00 82 SER A O 1
ATOM 682 N N . PHE A 1 83 ? 3.761 0.152 12.228 1.00 91.25 83 PHE A N 1
ATOM 683 C CA . PHE A 1 83 ? 5.104 0.312 11.679 1.00 91.25 83 PHE A CA 1
ATOM 684 C C . PHE A 1 83 ? 5.070 1.122 10.382 1.00 91.25 83 PHE A C 1
ATOM 686 O O . PHE A 1 83 ? 4.192 0.936 9.540 1.00 91.25 83 PHE A O 1
ATOM 693 N N . ALA A 1 84 ? 6.026 2.035 10.227 1.00 93.31 84 ALA A N 1
ATOM 694 C CA . ALA A 1 84 ? 6.081 2.925 9.080 1.00 93.31 84 ALA A CA 1
ATOM 695 C C . ALA A 1 84 ? 6.645 2.187 7.853 1.00 93.31 84 ALA A C 1
ATOM 697 O O . ALA A 1 84 ? 7.719 1.592 7.903 1.00 93.31 84 ALA A O 1
ATOM 698 N N . THR A 1 85 ? 5.911 2.230 6.747 1.00 95.50 85 THR A N 1
ATOM 699 C CA . THR A 1 85 ? 6.199 1.543 5.481 1.00 95.50 85 THR A CA 1
ATOM 700 C C . THR A 1 85 ? 5.967 2.489 4.307 1.00 95.50 85 THR A C 1
ATOM 702 O O . THR A 1 85 ? 5.387 3.562 4.467 1.00 95.50 85 THR A O 1
ATOM 705 N N . LEU A 1 86 ? 6.420 2.106 3.117 1.00 97.00 86 LEU A N 1
ATOM 706 C CA . LEU A 1 86 ? 6.263 2.904 1.905 1.00 97.00 86 LEU A CA 1
ATOM 707 C C . LEU A 1 86 ? 5.290 2.227 0.944 1.00 97.00 86 LEU A C 1
ATOM 709 O O . LEU A 1 86 ? 5.398 1.027 0.674 1.00 97.00 86 LEU A O 1
ATOM 713 N N . VAL A 1 87 ? 4.383 3.008 0.367 1.00 97.69 87 VAL A N 1
ATOM 714 C CA . VAL A 1 87 ? 3.465 2.562 -0.688 1.00 97.69 87 VAL A CA 1
ATOM 715 C C . VAL A 1 87 ? 3.616 3.450 -1.918 1.00 97.69 87 VAL A C 1
ATOM 717 O O . VAL A 1 87 ? 3.967 4.627 -1.804 1.00 97.69 87 VAL A O 1
ATOM 720 N N . ARG A 1 88 ? 3.385 2.875 -3.101 1.00 97.94 88 ARG A N 1
ATOM 721 C CA . ARG A 1 88 ? 3.438 3.626 -4.359 1.00 97.94 88 ARG A CA 1
ATOM 722 C C . ARG A 1 88 ? 2.205 4.512 -4.500 1.00 97.94 88 ARG A C 1
ATOM 724 O O . ARG A 1 88 ? 1.104 4.027 -4.236 1.00 97.94 88 ARG A O 1
ATOM 731 N N . ILE A 1 89 ? 2.350 5.757 -4.946 1.00 97.88 89 ILE A N 1
ATOM 732 C CA . ILE A 1 89 ? 1.206 6.647 -5.204 1.00 97.88 89 ILE A CA 1
ATOM 733 C C . ILE A 1 89 ? 0.401 6.102 -6.387 1.00 97.88 89 ILE A C 1
ATOM 735 O O . ILE A 1 89 ? -0.770 5.767 -6.238 1.00 97.88 89 ILE A O 1
ATOM 739 N N . LYS A 1 90 ? 1.054 5.897 -7.527 1.00 97.69 90 LYS A N 1
ATOM 740 C CA . LYS A 1 90 ? 0.523 5.223 -8.707 1.00 97.69 90 LYS A CA 1
ATOM 741 C C . LYS A 1 90 ? 0.983 3.768 -8.735 1.00 97.69 90 LYS A C 1
ATOM 743 O O . LYS A 1 90 ? 2.186 3.490 -8.730 1.00 97.69 90 LYS A O 1
ATOM 748 N N . ALA A 1 91 ? 0.024 2.847 -8.803 1.00 97.50 91 ALA A N 1
ATOM 749 C CA . ALA A 1 91 ? 0.266 1.406 -8.787 1.00 97.50 91 ALA A CA 1
ATOM 750 C C . ALA A 1 91 ? 1.183 0.952 -9.932 1.00 97.50 91 ALA A C 1
ATOM 752 O O . ALA A 1 91 ? 2.067 0.139 -9.688 1.00 97.50 91 ALA A O 1
ATOM 753 N N . SER A 1 92 ? 1.017 1.544 -11.123 1.00 96.12 92 SER A N 1
ATOM 754 C CA . SER A 1 92 ? 1.760 1.214 -12.348 1.00 96.12 92 SER A CA 1
ATOM 755 C C . SER A 1 92 ? 3.208 1.725 -12.381 1.00 96.12 92 SER A C 1
ATOM 757 O O . SER A 1 92 ? 3.913 1.473 -13.347 1.00 96.12 92 SER A O 1
ATOM 759 N N . GLY A 1 93 ? 3.634 2.538 -11.411 1.00 95.31 93 GLY A N 1
ATOM 760 C CA . GLY A 1 93 ? 4.998 3.070 -11.360 1.00 95.31 93 GLY A CA 1
ATOM 761 C C . GLY A 1 93 ? 5.918 2.225 -10.481 1.00 95.31 93 GLY A C 1
ATOM 762 O O . GLY A 1 93 ? 5.461 1.358 -9.743 1.00 95.31 93 GLY A O 1
ATOM 763 N N . GLU A 1 94 ? 7.217 2.520 -10.498 1.00 95.31 94 GLU A N 1
ATOM 764 C CA . GLU A 1 94 ? 8.154 2.021 -9.485 1.00 95.31 94 GLU A CA 1
ATOM 765 C C . GLU A 1 94 ? 8.206 2.941 -8.255 1.00 95.31 94 GLU A C 1
ATOM 767 O O . GLU A 1 94 ? 7.660 4.046 -8.261 1.00 95.31 94 GLU A O 1
ATOM 772 N N . TYR A 1 95 ? 8.867 2.495 -7.186 1.00 95.19 95 TYR A N 1
ATOM 773 C CA . TYR A 1 95 ? 9.201 3.380 -6.070 1.00 95.19 95 TYR A CA 1
ATOM 774 C C . TYR A 1 95 ? 10.270 4.395 -6.501 1.00 95.19 95 TYR A C 1
ATOM 776 O O . TYR A 1 95 ? 11.383 4.020 -6.870 1.00 95.19 95 TYR A O 1
ATOM 784 N N . ASN A 1 96 ? 9.931 5.678 -6.423 1.00 94.38 96 ASN A N 1
ATOM 785 C CA . ASN A 1 96 ? 10.832 6.821 -6.585 1.00 94.38 96 ASN A CA 1
ATOM 786 C C . ASN A 1 96 ? 10.349 7.985 -5.697 1.00 94.38 96 ASN A C 1
ATOM 788 O O . ASN A 1 96 ? 9.322 7.852 -5.032 1.00 94.38 96 ASN A O 1
ATOM 792 N N . GLU A 1 97 ? 11.076 9.102 -5.655 1.00 92.69 97 GLU A N 1
ATOM 793 C CA . GLU A 1 97 ? 10.753 10.237 -4.774 1.00 92.69 97 GLU A CA 1
ATOM 794 C C . GLU A 1 97 ? 9.337 10.797 -5.001 1.00 92.69 97 GLU A C 1
ATOM 796 O O . GLU A 1 97 ? 8.627 11.076 -4.039 1.00 92.69 97 GLU A O 1
ATOM 801 N N . GLU A 1 98 ? 8.888 10.875 -6.255 1.00 95.31 98 GLU A N 1
ATOM 802 C CA . GLU A 1 98 ? 7.583 11.435 -6.631 1.00 95.31 98 GLU A CA 1
ATOM 803 C C . GLU A 1 98 ? 6.429 10.434 -6.484 1.00 95.31 98 GLU A C 1
ATOM 805 O O . GLU A 1 98 ? 5.284 10.828 -6.295 1.00 95.31 98 GLU A O 1
ATOM 810 N N . ASN A 1 99 ? 6.711 9.132 -6.574 1.00 97.06 99 ASN A N 1
ATOM 811 C CA . ASN A 1 99 ? 5.716 8.061 -6.580 1.00 97.06 99 ASN A CA 1
ATOM 812 C C . ASN A 1 99 ? 5.660 7.289 -5.255 1.00 97.06 99 ASN A C 1
ATOM 814 O O . ASN A 1 99 ? 5.158 6.167 -5.225 1.00 97.06 99 ASN A O 1
ATOM 818 N N . THR A 1 100 ? 6.181 7.840 -4.160 1.00 96.44 100 THR A N 1
ATOM 819 C CA . THR A 1 100 ? 6.267 7.136 -2.873 1.00 96.44 100 THR A CA 1
ATOM 820 C C . THR A 1 100 ? 5.672 7.957 -1.742 1.00 96.44 100 THR A C 1
ATOM 822 O O . THR A 1 100 ? 5.973 9.134 -1.581 1.00 96.44 100 THR A O 1
ATOM 825 N N . ILE A 1 101 ? 4.872 7.311 -0.893 1.00 96.06 101 ILE A N 1
ATOM 826 C CA . ILE A 1 101 ? 4.301 7.929 0.304 1.00 96.06 101 ILE A CA 1
ATOM 827 C C . ILE A 1 101 ? 4.480 7.030 1.532 1.00 96.06 101 ILE A C 1
ATOM 829 O O . ILE A 1 101 ? 4.363 5.805 1.462 1.00 96.06 101 ILE A O 1
ATOM 833 N N . LEU A 1 102 ? 4.778 7.659 2.673 1.00 95.56 102 LEU A N 1
ATOM 834 C CA . LEU A 1 102 ? 4.890 6.996 3.970 1.00 95.56 102 LEU A CA 1
ATOM 835 C C . LEU A 1 102 ? 3.500 6.701 4.548 1.00 95.56 102 LEU A C 1
ATOM 837 O O . LEU A 1 102 ? 2.702 7.621 4.745 1.00 95.56 102 LEU A O 1
ATOM 841 N N . VAL A 1 103 ? 3.248 5.433 4.863 1.00 96.00 103 VAL A N 1
ATOM 842 C CA . VAL A 1 103 ? 1.997 4.917 5.436 1.00 96.00 103 VAL A CA 1
ATOM 843 C C . VAL A 1 103 ? 2.286 3.904 6.542 1.00 96.00 103 VAL A C 1
ATOM 845 O O . VAL A 1 103 ? 3.407 3.417 6.688 1.00 96.00 103 VAL A O 1
ATOM 848 N N . THR A 1 104 ? 1.283 3.555 7.339 1.00 95.12 104 THR A N 1
ATOM 849 C CA . THR A 1 104 ? 1.415 2.446 8.294 1.00 95.12 104 THR A CA 1
ATOM 850 C C . THR A 1 104 ? 1.350 1.094 7.580 1.00 95.12 104 THR A C 1
ATOM 852 O O . THR A 1 104 ? 0.784 0.975 6.492 1.00 95.12 104 THR A O 1
ATOM 855 N N . ARG A 1 105 ? 1.896 0.043 8.197 1.00 95.12 105 ARG A N 1
ATOM 856 C CA . ARG A 1 105 ? 1.870 -1.328 7.664 1.00 95.12 105 ARG A CA 1
ATOM 857 C C . ARG A 1 105 ? 0.452 -1.802 7.349 1.00 95.12 105 ARG A C 1
ATOM 859 O O . ARG A 1 105 ? 0.239 -2.427 6.317 1.00 95.12 105 ARG A O 1
ATOM 866 N N . ILE A 1 106 ? -0.524 -1.487 8.201 1.00 95.75 106 ILE A N 1
ATOM 867 C CA . ILE A 1 106 ? -1.928 -1.844 7.951 1.00 95.75 106 ILE A CA 1
ATOM 868 C C . ILE A 1 106 ? -2.493 -1.141 6.709 1.00 95.75 106 ILE A C 1
ATOM 870 O O . ILE A 1 106 ? -3.166 -1.786 5.907 1.00 95.75 106 ILE A O 1
ATOM 874 N N . GLN A 1 107 ? -2.179 0.143 6.507 1.00 96.50 107 GLN A N 1
ATOM 875 C CA . GLN A 1 107 ? -2.574 0.880 5.304 1.00 96.50 107 GLN A CA 1
ATOM 876 C C . GLN A 1 107 ? -1.922 0.272 4.060 1.00 96.50 107 GLN A C 1
ATOM 878 O O . GLN A 1 107 ? -2.615 0.012 3.080 1.00 96.50 107 GLN A O 1
ATOM 883 N N . PHE A 1 108 ? -0.617 -0.015 4.123 1.00 97.56 108 PHE A N 1
ATOM 884 C CA . PHE A 1 108 ? 0.109 -0.693 3.049 1.00 97.56 108 PHE A CA 1
ATOM 885 C C . PHE A 1 108 ? -0.555 -2.022 2.670 1.00 97.56 108 PHE A C 1
ATOM 887 O O . PHE A 1 108 ? -0.835 -2.241 1.495 1.00 97.56 108 PHE A O 1
ATOM 894 N N . LEU A 1 109 ? -0.853 -2.879 3.654 1.00 97.31 109 LEU A N 1
ATOM 895 C CA . LEU A 1 109 ? -1.486 -4.173 3.408 1.00 97.31 109 LEU A CA 1
ATOM 896 C C . LEU A 1 109 ? -2.849 -3.998 2.736 1.00 97.31 109 LEU A C 1
ATOM 898 O O . LEU A 1 109 ? -3.076 -4.591 1.690 1.00 97.31 109 LEU A O 1
ATOM 902 N N . CYS A 1 110 ? -3.730 -3.156 3.281 1.00 97.31 110 CYS A N 1
ATOM 903 C CA . CYS A 1 110 ? -5.062 -2.943 2.704 1.00 97.31 110 CYS A CA 1
ATOM 904 C C . CYS A 1 110 ? -4.984 -2.477 1.240 1.00 97.31 110 CYS A C 1
ATOM 906 O O . CYS A 1 110 ? -5.682 -3.012 0.379 1.00 97.31 110 CYS A O 1
ATOM 908 N N . ILE A 1 111 ? -4.092 -1.524 0.952 1.00 98.06 111 ILE A N 1
ATOM 909 C CA . ILE A 1 111 ? -3.920 -0.950 -0.386 1.00 98.06 111 ILE A CA 1
ATOM 910 C C . ILE A 1 111 ? -3.308 -1.967 -1.357 1.00 98.06 111 ILE A C 1
ATOM 912 O O . ILE A 1 111 ? -3.849 -2.165 -2.442 1.00 98.06 111 ILE A O 1
ATOM 916 N N . GLU A 1 112 ? -2.203 -2.628 -1.005 1.00 97.88 112 GLU A N 1
ATOM 917 C CA . GLU A 1 112 ? -1.530 -3.559 -1.924 1.00 97.88 112 GLU A CA 1
ATOM 918 C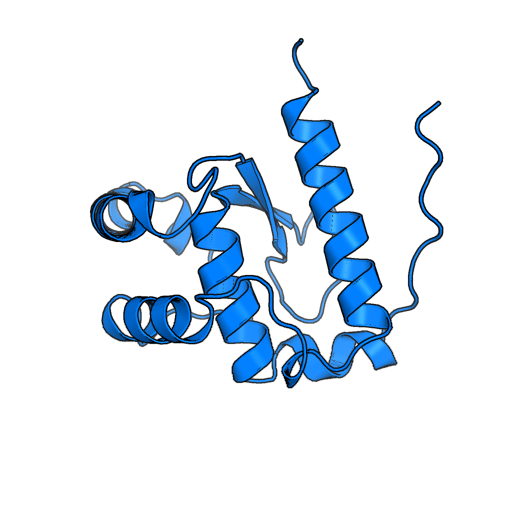 C . GLU A 1 112 ? -2.305 -4.867 -2.113 1.00 97.88 112 GLU A C 1
ATOM 920 O O . GLU A 1 112 ? -2.330 -5.395 -3.224 1.00 97.88 112 GLU A O 1
ATOM 925 N N . ILE A 1 113 ? -3.012 -5.361 -1.089 1.00 97.94 113 ILE A N 1
ATOM 926 C CA . ILE A 1 113 ? -3.931 -6.498 -1.253 1.00 97.94 113 ILE A CA 1
ATOM 927 C C . ILE A 1 113 ? -5.027 -6.132 -2.260 1.00 97.94 113 ILE A C 1
ATOM 929 O O . ILE A 1 113 ? -5.322 -6.922 -3.160 1.00 97.94 113 ILE A O 1
ATOM 933 N N . ALA A 1 114 ? -5.611 -4.935 -2.143 1.00 98.19 114 ALA A N 1
ATOM 934 C CA . ALA A 1 114 ? -6.615 -4.467 -3.090 1.00 98.19 114 ALA A CA 1
ATOM 935 C C . ALA A 1 114 ? -6.040 -4.321 -4.507 1.00 98.19 114 ALA A C 1
ATOM 937 O O . ALA A 1 114 ? -6.639 -4.829 -5.452 1.00 98.19 114 ALA A O 1
ATOM 938 N N . ARG A 1 115 ? -4.843 -3.740 -4.664 1.00 98.31 115 ARG A N 1
ATOM 939 C CA . ARG A 1 115 ? -4.150 -3.641 -5.964 1.00 98.31 115 ARG A CA 1
ATOM 940 C C . ARG A 1 115 ? -3.907 -4.995 -6.617 1.00 98.31 115 ARG A C 1
ATOM 942 O O . ARG A 1 115 ? -4.121 -5.130 -7.819 1.00 98.31 115 ARG A O 1
ATOM 949 N N . ASN A 1 116 ? -3.477 -5.985 -5.839 1.00 97.69 116 ASN A N 1
ATOM 950 C CA . ASN A 1 116 ? -3.244 -7.343 -6.327 1.00 97.69 116 ASN A CA 1
ATOM 951 C C . ASN A 1 116 ? -4.546 -7.996 -6.799 1.00 97.69 116 ASN A C 1
ATOM 953 O O . ASN A 1 116 ? -4.594 -8.572 -7.881 1.00 97.69 116 ASN A O 1
ATOM 957 N N . ARG A 1 117 ? -5.617 -7.889 -6.006 1.00 96.62 117 ARG A N 1
ATOM 958 C CA . ARG A 1 117 ? -6.915 -8.511 -6.319 1.00 96.62 117 ARG A CA 1
ATOM 959 C C . ARG A 1 117 ? -7.622 -7.848 -7.496 1.00 96.62 117 ARG A C 1
ATOM 961 O O . ARG A 1 117 ? -8.218 -8.540 -8.316 1.00 96.62 117 ARG A O 1
ATOM 968 N N . GLU A 1 118 ? -7.533 -6.527 -7.587 1.00 97.19 118 GLU A N 1
ATOM 969 C CA . GLU A 1 118 ? -8.222 -5.719 -8.600 1.00 97.19 118 GLU A CA 1
ATOM 970 C C . GLU A 1 118 ? -7.413 -5.560 -9.893 1.00 97.19 118 GLU A C 1
ATOM 972 O O . GLU A 1 118 ? -7.915 -5.024 -10.874 1.00 97.19 118 GLU A O 1
ATOM 977 N N . GLY A 1 119 ? -6.183 -6.080 -9.923 1.00 96.81 119 GLY A N 1
ATOM 978 C CA . GLY A 1 119 ? -5.357 -6.160 -11.126 1.00 96.81 119 GLY A CA 1
ATOM 979 C C . GLY A 1 119 ? -4.517 -4.918 -11.420 1.00 96.81 119 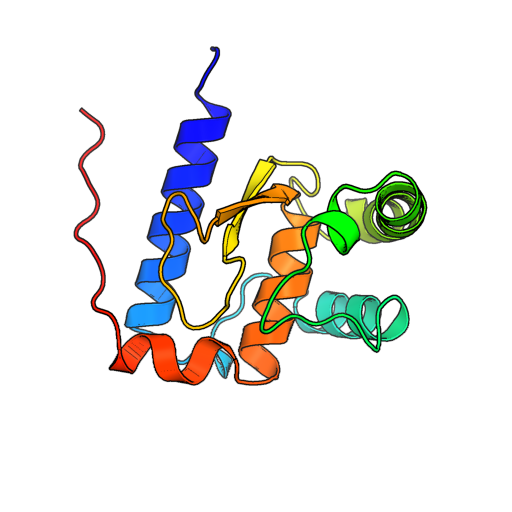GLY A C 1
ATOM 980 O O . GLY A 1 119 ? -3.848 -4.862 -12.448 1.00 96.81 119 GLY A O 1
ATOM 981 N N . PHE A 1 120 ? -4.469 -3.939 -10.515 1.00 97.81 120 PHE A N 1
ATOM 982 C CA . PHE A 1 120 ? -3.652 -2.732 -10.695 1.00 97.81 120 PHE A CA 1
ATOM 983 C C . PHE A 1 120 ? -2.141 -3.001 -10.650 1.00 97.81 120 PHE A C 1
ATOM 985 O O . PHE A 1 120 ? -1.362 -2.189 -11.143 1.00 97.81 120 PHE A O 1
ATOM 992 N N . ASN A 1 121 ? -1.725 -4.142 -10.090 1.00 97.44 121 ASN A N 1
ATOM 993 C CA . ASN A 1 121 ? -0.329 -4.583 -10.088 1.00 97.44 121 ASN A CA 1
ATOM 994 C C . ASN A 1 121 ? 0.009 -5.565 -11.234 1.00 97.44 121 ASN A C 1
ATOM 996 O O . ASN A 1 121 ? 1.184 -5.893 -11.400 1.00 97.44 121 ASN A O 1
ATOM 1000 N N . ASP A 1 122 ? -0.963 -6.023 -12.039 1.00 95.69 122 ASP A N 1
ATOM 1001 C CA . ASP A 1 122 ? -0.783 -7.133 -13.002 1.00 95.69 122 ASP A CA 1
ATOM 1002 C C . ASP A 1 122 ? 0.326 -6.863 -14.041 1.00 95.69 122 ASP A C 1
ATOM 1004 O O . ASP A 1 122 ? 1.058 -7.775 -14.438 1.00 95.69 122 ASP A O 1
ATOM 1008 N N . ASN A 1 123 ? 0.499 -5.600 -14.445 1.00 94.38 123 ASN A N 1
ATOM 1009 C CA . ASN A 1 123 ? 1.477 -5.212 -15.464 1.00 94.38 123 ASN A CA 1
ATOM 1010 C C . ASN A 1 123 ? 2.910 -5.036 -14.934 1.00 94.38 123 ASN A C 1
ATOM 1012 O O . ASN A 1 123 ? 3.844 -5.009 -15.739 1.00 94.38 123 ASN A O 1
ATOM 1016 N N . ILE A 1 124 ? 3.128 -4.977 -13.612 1.00 96.19 124 ILE A N 1
ATOM 1017 C CA . ILE A 1 124 ? 4.445 -4.646 -13.034 1.00 96.19 124 ILE A CA 1
ATOM 1018 C C . ILE A 1 124 ? 5.547 -5.598 -13.514 1.00 96.19 124 ILE A C 1
ATOM 1020 O O . ILE A 1 124 ? 6.609 -5.146 -13.939 1.00 96.19 124 ILE A O 1
ATOM 1024 N N . ARG A 1 125 ? 5.288 -6.911 -13.534 1.00 94.25 125 ARG A N 1
ATOM 1025 C CA . ARG A 1 125 ? 6.261 -7.925 -13.991 1.00 94.25 125 ARG A CA 1
ATOM 1026 C C . ARG A 1 125 ? 6.656 -7.814 -15.467 1.00 94.25 125 ARG A C 1
ATOM 1028 O O . ARG A 1 125 ? 7.675 -8.367 -15.885 1.00 94.25 125 ARG A O 1
ATOM 1035 N N . HIS A 1 126 ? 5.823 -7.161 -16.272 1.00 93.94 126 HIS A N 1
ATOM 1036 C CA . HIS A 1 126 ? 6.056 -6.979 -17.700 1.00 93.94 126 HIS A CA 1
ATOM 1037 C C . HIS A 1 126 ? 6.822 -5.683 -17.977 1.00 93.94 126 HIS A C 1
ATOM 1039 O O . HIS A 1 126 ? 7.678 -5.667 -18.862 1.00 93.94 126 HIS A O 1
ATOM 1045 N N . GLU A 1 127 ? 6.553 -4.635 -17.199 1.00 94.44 127 GLU A N 1
ATOM 1046 C CA . GLU A 1 127 ? 7.149 -3.307 -17.370 1.00 94.44 127 GLU A CA 1
ATOM 1047 C C . GLU A 1 127 ? 8.496 -3.151 -16.652 1.00 94.44 127 GLU A C 1
ATOM 1049 O O . GLU A 1 127 ? 9.386 -2.461 -17.152 1.00 94.44 127 GLU A O 1
ATOM 1054 N N . PHE A 1 128 ? 8.688 -3.825 -15.516 1.00 95.31 128 PHE A N 1
ATOM 1055 C CA . PHE A 1 128 ? 9.861 -3.648 -14.663 1.00 95.31 128 PHE A CA 1
ATOM 1056 C C . PHE A 1 128 ? 10.655 -4.944 -14.477 1.00 95.31 128 PHE A C 1
ATOM 1058 O O . PHE A 1 128 ? 10.166 -6.060 -14.666 1.00 95.31 128 PHE A O 1
ATOM 1065 N N . LYS A 1 129 ? 11.931 -4.793 -14.109 1.00 92.94 129 LYS A N 1
ATOM 1066 C CA . LYS A 1 129 ? 12.823 -5.897 -13.736 1.00 92.94 129 LYS A CA 1
ATOM 1067 C C . LYS A 1 129 ? 13.206 -5.777 -12.264 1.00 92.94 129 LYS A C 1
ATOM 1069 O O . LYS A 1 129 ? 13.336 -4.656 -11.771 1.00 92.94 129 LYS A O 1
ATOM 1074 N N . PRO A 1 130 ? 13.395 -6.906 -11.556 1.00 91.31 130 PRO A N 1
ATOM 1075 C CA . PRO A 1 130 ? 13.847 -6.863 -10.174 1.00 91.31 130 PRO A CA 1
ATOM 1076 C C . PRO A 1 130 ? 15.228 -6.204 -10.099 1.00 91.31 130 PRO A C 1
ATOM 1078 O O . PRO A 1 130 ? 16.109 -6.485 -10.918 1.00 91.31 130 PRO A O 1
ATOM 1081 N N . LYS A 1 131 ? 15.422 -5.330 -9.113 1.00 87.94 131 LYS A N 1
ATOM 1082 C CA . LYS A 1 131 ? 16.712 -4.691 -8.845 1.00 87.94 131 LYS A CA 1
ATOM 1083 C C . LYS 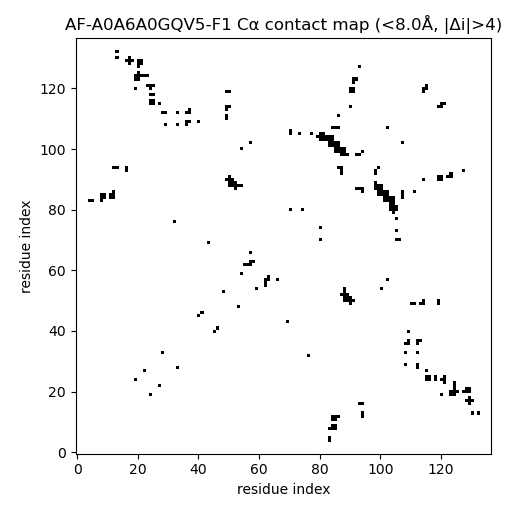A 1 131 ? 17.553 -5.605 -7.946 1.00 87.94 131 LYS A C 1
ATOM 1085 O O . LYS A 1 131 ? 17.010 -6.187 -7.002 1.00 87.94 131 LYS A O 1
ATOM 1090 N N . PRO A 1 132 ? 18.861 -5.769 -8.216 1.00 79.38 132 PRO A N 1
ATOM 1091 C CA . PRO A 1 132 ? 19.743 -6.502 -7.318 1.00 79.38 132 PRO A CA 1
ATOM 1092 C C . PRO A 1 132 ? 19.730 -5.834 -5.948 1.00 79.38 132 PRO A C 1
ATOM 1094 O O . PRO A 1 132 ? 19.917 -4.621 -5.867 1.00 79.38 132 PRO A O 1
ATOM 1097 N N . ARG A 1 133 ? 19.553 -6.629 -4.887 1.00 68.88 133 ARG A N 1
ATOM 1098 C CA . ARG A 1 133 ? 19.565 -6.114 -3.518 1.00 68.88 133 ARG A CA 1
ATOM 1099 C C . ARG A 1 133 ? 20.883 -5.391 -3.282 1.00 68.88 133 ARG A C 1
ATOM 1101 O O . ARG A 1 133 ? 21.950 -6.010 -3.365 1.00 68.88 133 ARG A O 1
ATOM 1108 N N . SER A 1 134 ? 20.816 -4.096 -3.001 1.00 64.38 134 SER A N 1
ATOM 1109 C CA . SER A 1 134 ? 22.010 -3.357 -2.604 1.00 64.38 134 SER A CA 1
ATOM 1110 C C . SER A 1 134 ? 22.521 -3.967 -1.292 1.00 64.38 134 SER A C 1
ATOM 1112 O O . SER A 1 134 ? 21.774 -4.123 -0.325 1.00 64.38 134 SER A O 1
ATOM 1114 N N . LYS A 1 135 ? 23.776 -4.437 -1.267 1.00 50.84 135 LYS A N 1
ATOM 1115 C CA . LYS A 1 135 ? 24.377 -4.898 -0.011 1.00 50.84 135 LYS A CA 1
ATOM 1116 C C . LYS A 1 135 ? 24.486 -3.667 0.884 1.00 50.84 135 LYS A C 1
ATOM 1118 O O . LYS A 1 135 ? 25.256 -2.767 0.560 1.00 50.84 135 LYS A O 1
ATOM 1123 N N . ALA A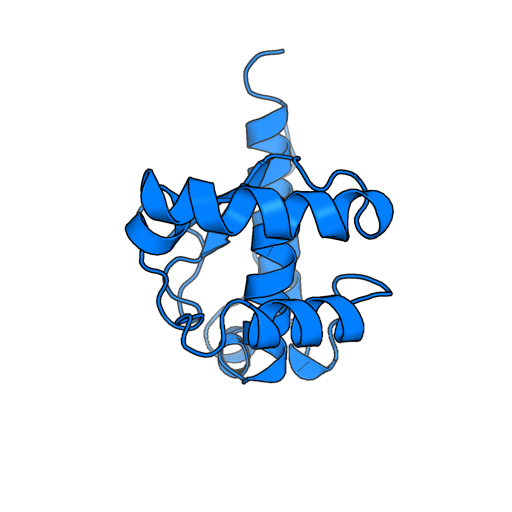 1 136 ? 23.713 -3.629 1.969 1.00 51.59 136 ALA A N 1
ATOM 1124 C CA . ALA A 1 136 ? 23.937 -2.669 3.041 1.00 51.59 136 ALA A CA 1
ATOM 1125 C C . ALA A 1 136 ? 25.419 -2.763 3.434 1.00 51.59 136 ALA A C 1
ATOM 1127 O O . ALA A 1 136 ? 25.881 -3.833 3.839 1.00 51.59 136 ALA A O 1
ATOM 1128 N N . THR A 1 137 ? 26.166 -1.695 3.161 1.00 43.25 137 THR A N 1
ATOM 1129 C CA . THR A 1 137 ? 27.587 -1.570 3.502 1.00 43.25 137 THR A CA 1
ATOM 1130 C C . THR A 1 137 ? 27.686 -0.890 4.854 1.00 43.25 137 THR A C 1
ATOM 1132 O O . THR A 1 137 ? 26.866 0.027 5.089 1.00 43.25 137 THR A O 1
#